Protein AF-A0A9X6JRG4-F1 (afdb_monomer_lite)

Sequence (81 aa):
MKEFKNGDLVFITEGEFKGIRGKVEDSEGPVNLVRLSTTKEVANIPDEHLQKVIFAMKENEYKEYERIIELLNLGIKVMKN

Structure (mmCIF, N/CA/C/O backbone):
data_AF-A0A9X6JRG4-F1
#
_entry.id   AF-A0A9X6JRG4-F1
#
loop_
_atom_site.group_PDB
_atom_site.id
_atom_site.type_symbol
_atom_site.label_atom_id
_atom_site.label_alt_id
_atom_site.label_comp_id
_atom_site.label_asym_id
_atom_site.label_entity_id
_atom_site.label_seq_id
_atom_site.pdbx_PDB_ins_code
_atom_site.Cartn_x
_atom_site.Cartn_y
_atom_site.Cartn_z
_atom_site.occupancy
_atom_site.B_iso_or_equiv
_atom_site.auth_seq_id
_atom_site.auth_comp_id
_atom_site.auth_asym_id
_atom_site.auth_atom_id
_atom_site.pdbx_PDB_model_num
ATOM 1 N N . MET A 1 1 ? 7.894 15.244 -3.354 1.00 52.56 1 MET A N 1
ATOM 2 C CA . MET A 1 1 ? 7.657 13.838 -3.745 1.00 52.56 1 MET A CA 1
ATOM 3 C C . MET A 1 1 ? 6.583 13.273 -2.833 1.00 52.56 1 MET A C 1
ATOM 5 O O . MET A 1 1 ? 6.488 13.733 -1.698 1.00 52.56 1 MET A O 1
ATOM 9 N N . LYS A 1 2 ? 5.727 12.368 -3.320 1.00 63.69 2 LYS A N 1
ATOM 10 C CA . LYS A 1 2 ? 4.844 11.610 -2.424 1.00 63.69 2 LYS A CA 1
ATOM 11 C C . LYS A 1 2 ? 5.733 10.590 -1.719 1.00 63.69 2 LYS A C 1
ATOM 13 O O . LYS A 1 2 ? 6.242 9.699 -2.374 1.00 63.69 2 LYS A O 1
ATOM 18 N N . GLU A 1 3 ? 5.952 10.747 -0.422 1.00 79.19 3 GLU A N 1
ATOM 19 C CA . GLU A 1 3 ? 6.750 9.777 0.329 1.00 79.19 3 GLU A CA 1
ATOM 20 C C . GLU A 1 3 ? 5.890 8.554 0.654 1.00 79.19 3 GLU A C 1
ATOM 22 O O . GLU A 1 3 ? 5.012 8.604 1.524 1.00 79.19 3 GLU A O 1
ATOM 27 N N . PHE A 1 4 ? 6.124 7.466 -0.074 1.00 89.81 4 PHE A N 1
ATOM 28 C CA . PHE A 1 4 ? 5.620 6.146 0.276 1.00 89.81 4 PHE A CA 1
ATOM 29 C C . PHE A 1 4 ? 6.553 5.506 1.300 1.00 89.81 4 PHE A C 1
ATOM 31 O O . PHE A 1 4 ? 7.770 5.658 1.240 1.00 89.81 4 PHE A O 1
ATOM 38 N N . LYS A 1 5 ? 5.978 4.797 2.269 1.00 89.31 5 LYS A N 1
ATOM 39 C CA . LYS A 1 5 ? 6.737 4.100 3.312 1.00 89.31 5 LYS A CA 1
ATOM 40 C C . LYS A 1 5 ? 6.516 2.603 3.207 1.00 89.31 5 LYS A C 1
ATOM 42 O O . LYS A 1 5 ? 5.436 2.165 2.812 1.00 89.31 5 LYS A O 1
ATOM 47 N N . ASN A 1 6 ? 7.508 1.822 3.634 1.00 90.81 6 ASN A N 1
ATOM 48 C CA . ASN A 1 6 ? 7.328 0.387 3.827 1.00 90.81 6 ASN A CA 1
ATOM 49 C C . ASN A 1 6 ? 6.069 0.142 4.675 1.00 90.81 6 ASN A C 1
ATOM 51 O O . ASN A 1 6 ? 5.867 0.758 5.726 1.00 90.81 6 ASN A O 1
ATOM 55 N N . GLY A 1 7 ? 5.194 -0.721 4.178 1.00 89.94 7 GLY A N 1
ATOM 56 C CA . GLY A 1 7 ? 3.915 -1.011 4.797 1.00 89.94 7 GLY A CA 1
ATOM 57 C C . GLY A 1 7 ? 2.723 -0.374 4.099 1.00 89.94 7 GLY A C 1
ATOM 58 O O . GLY A 1 7 ? 1.623 -0.917 4.211 1.00 89.94 7 GLY A O 1
ATOM 59 N N . ASP A 1 8 ? 2.930 0.719 3.362 1.00 91.44 8 ASP A N 1
ATOM 60 C CA . ASP A 1 8 ? 1.842 1.465 2.741 1.00 91.44 8 ASP A CA 1
ATOM 61 C C . ASP A 1 8 ? 1.078 0.602 1.736 1.00 91.44 8 ASP A C 1
ATOM 63 O O . ASP A 1 8 ? 1.649 -0.037 0.848 1.00 91.44 8 ASP A O 1
ATOM 67 N N . LEU A 1 9 ? -0.249 0.620 1.857 1.00 93.69 9 LEU A N 1
ATOM 68 C CA . LEU A 1 9 ? -1.136 0.041 0.861 1.00 93.69 9 LEU A CA 1
ATOM 69 C C . LEU A 1 9 ? -1.316 1.027 -0.287 1.00 93.69 9 LEU A C 1
ATOM 71 O O . LEU A 1 9 ? -1.643 2.200 -0.080 1.00 93.69 9 LEU A O 1
ATOM 75 N N . VAL A 1 10 ? -1.130 0.537 -1.506 1.00 94.94 10 VAL A N 1
ATOM 76 C CA . VAL A 1 10 ? -1.165 1.350 -2.720 1.00 94.94 10 VAL A CA 1
ATOM 77 C C . VAL A 1 10 ? -2.039 0.711 -3.789 1.00 94.94 10 VAL A C 1
ATOM 79 O O . VAL A 1 10 ? -2.233 -0.506 -3.844 1.00 94.94 10 VAL A O 1
ATOM 82 N N . PHE A 1 11 ? -2.578 1.564 -4.646 1.00 96.25 11 PHE A N 1
ATOM 83 C CA . PHE A 1 11 ? -3.25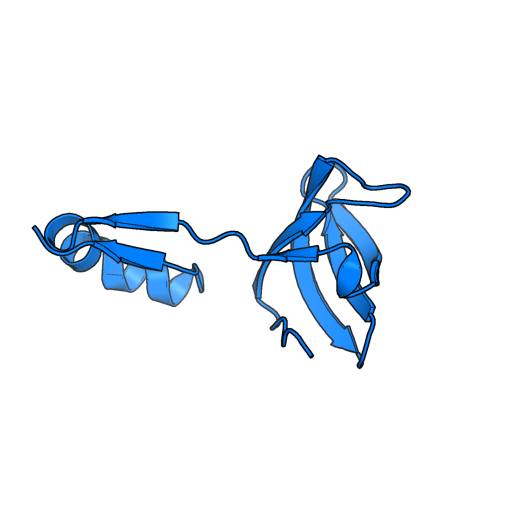5 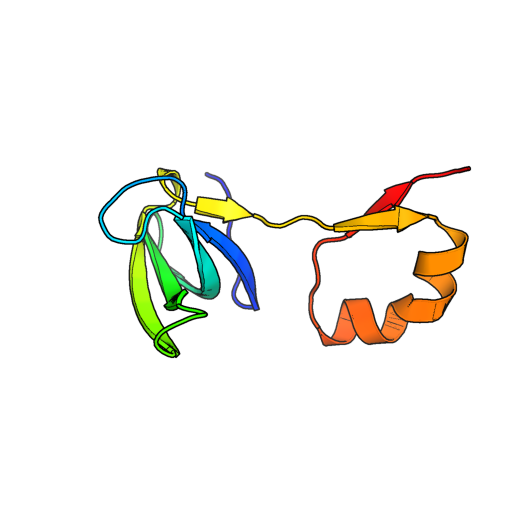1.206 -5.877 1.00 96.25 11 PHE A CA 1
ATOM 84 C C . PHE A 1 11 ? -2.422 1.709 -7.053 1.00 96.25 11 PHE A C 1
ATOM 86 O O . PHE A 1 11 ? -2.011 2.870 -7.060 1.00 96.25 11 PHE A O 1
ATOM 93 N N . ILE A 1 12 ? -2.172 0.832 -8.022 1.00 97.19 12 ILE A N 1
ATOM 94 C CA . ILE A 1 12 ? -1.385 1.152 -9.210 1.00 97.19 12 ILE A CA 1
ATOM 95 C C . ILE A 1 12 ? -2.329 1.743 -10.259 1.00 97.19 12 ILE A C 1
ATOM 97 O O . ILE A 1 12 ? -3.263 1.080 -10.716 1.00 97.19 12 ILE A O 1
ATOM 101 N N . THR A 1 13 ? -2.118 3.001 -10.630 1.00 97.56 13 THR A N 1
ATOM 102 C CA . THR A 1 13 ? -3.016 3.760 -11.511 1.00 97.56 13 THR A CA 1
ATOM 103 C C . THR A 1 13 ? -2.623 3.682 -12.984 1.00 97.56 13 THR A C 1
ATOM 105 O O . THR A 1 13 ? -3.480 3.879 -13.850 1.00 97.56 13 THR A O 1
ATOM 108 N N . GLU A 1 14 ? -1.360 3.365 -13.282 1.00 96.94 14 GLU A N 1
ATOM 109 C CA . GLU A 1 14 ? -0.772 3.398 -14.627 1.00 96.94 14 GLU A CA 1
ATOM 110 C C . GLU A 1 14 ? 0.283 2.293 -14.839 1.00 96.94 14 GLU A C 1
ATOM 112 O O . GLU A 1 14 ? 0.709 1.633 -13.892 1.00 96.94 14 GLU A O 1
ATOM 117 N N . GLY A 1 15 ? 0.681 2.068 -16.097 1.00 95.62 15 GLY A N 1
ATOM 118 C CA . GLY A 1 15 ? 1.669 1.052 -16.481 1.00 95.62 15 GLY A CA 1
ATOM 119 C C . GLY A 1 15 ? 1.131 -0.384 -16.570 1.00 95.62 15 GLY A C 1
ATOM 120 O O . GLY A 1 15 ? -0.077 -0.615 -16.623 1.00 95.62 15 GLY A O 1
ATOM 121 N N . GLU A 1 16 ? 2.052 -1.352 -16.604 1.00 96.31 16 GLU A N 1
ATOM 122 C CA . GLU A 1 16 ? 1.769 -2.788 -16.792 1.00 96.31 16 GLU A CA 1
ATOM 123 C C . GLU A 1 16 ? 0.851 -3.365 -15.706 1.00 96.31 16 GLU A C 1
ATOM 125 O O . GLU A 1 16 ? -0.066 -4.130 -15.994 1.00 96.31 16 GLU A O 1
ATOM 130 N N . PHE A 1 17 ? 1.046 -2.940 -14.458 1.00 96.94 17 PHE A N 1
ATOM 131 C CA . PHE A 1 17 ? 0.293 -3.432 -13.303 1.00 96.94 17 PHE A CA 1
ATOM 132 C C . PHE A 1 17 ? -0.917 -2.554 -12.951 1.00 96.94 17 PHE A C 1
ATOM 134 O O . PHE A 1 17 ? -1.438 -2.623 -11.834 1.00 96.94 17 PHE A O 1
ATOM 141 N N . LYS A 1 18 ? -1.376 -1.709 -13.884 1.00 97.50 18 LYS A N 1
ATOM 142 C CA . LYS A 1 18 ? -2.529 -0.825 -13.684 1.00 97.50 18 LYS A CA 1
ATOM 143 C C . LYS A 1 18 ? -3.754 -1.596 -13.183 1.00 97.50 18 LYS A C 1
ATOM 145 O O . LYS A 1 18 ? -4.144 -2.620 -13.735 1.00 97.50 18 LYS A O 1
ATOM 150 N N . GLY A 1 19 ?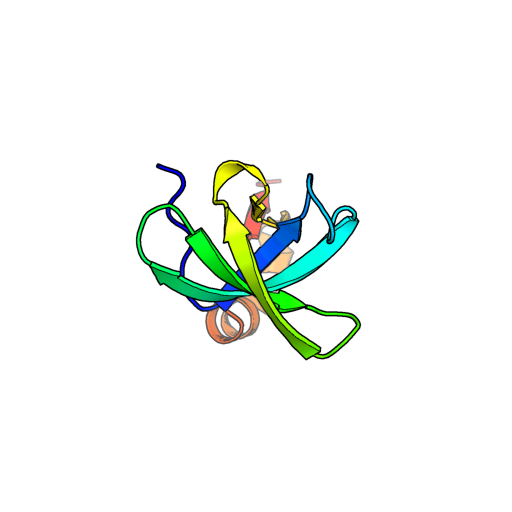 -4.404 -1.052 -12.158 1.00 96.25 19 GLY A N 1
ATOM 151 C CA . GLY A 1 19 ? -5.595 -1.629 -11.534 1.00 96.25 19 GLY A CA 1
ATOM 152 C C . GLY A 1 19 ? -5.299 -2.621 -10.408 1.00 96.25 19 GLY A C 1
ATOM 153 O O . GLY A 1 19 ? -6.222 -3.040 -9.705 1.00 96.25 19 GLY A O 1
ATOM 154 N N . ILE A 1 20 ? -4.033 -2.986 -10.198 1.00 96.75 20 ILE A N 1
ATOM 155 C CA . ILE A 1 20 ? -3.627 -3.918 -9.147 1.00 96.75 20 ILE A CA 1
ATOM 156 C C . ILE A 1 20 ? -3.345 -3.148 -7.852 1.00 96.75 20 ILE A C 1
ATOM 158 O O . ILE A 1 20 ? -2.813 -2.038 -7.844 1.00 96.75 20 ILE A O 1
ATOM 162 N N . ARG A 1 21 ? -3.724 -3.750 -6.721 1.00 95.69 21 ARG A N 1
ATOM 163 C CA . ARG A 1 21 ? -3.359 -3.274 -5.379 1.00 95.69 21 ARG A CA 1
ATOM 164 C C . ARG A 1 21 ? -2.063 -3.925 -4.934 1.00 95.69 21 ARG A C 1
ATOM 166 O O . ARG A 1 21 ? -1.823 -5.090 -5.257 1.00 95.69 21 ARG A O 1
ATOM 173 N N . GLY A 1 22 ? -1.294 -3.232 -4.114 1.00 95.81 22 GLY A N 1
ATOM 174 C CA . GLY A 1 22 ? -0.074 -3.779 -3.547 1.00 95.81 22 GLY A CA 1
ATOM 175 C C . GLY A 1 22 ? 0.276 -3.176 -2.200 1.00 95.81 22 GLY A C 1
ATOM 176 O O . GLY A 1 22 ? -0.422 -2.298 -1.687 1.00 95.81 22 GLY A O 1
ATOM 177 N N . LYS A 1 23 ? 1.361 -3.689 -1.633 1.00 95.25 23 LYS A N 1
ATOM 178 C CA . LYS A 1 23 ? 1.974 -3.184 -0.409 1.00 95.25 23 LYS A CA 1
ATOM 179 C C . LYS A 1 23 ? 3.408 -2.781 -0.722 1.00 95.25 23 LYS A C 1
ATOM 181 O O . LYS A 1 23 ? 4.133 -3.572 -1.322 1.00 95.25 23 LYS A O 1
ATOM 186 N N . VAL A 1 24 ? 3.796 -1.575 -0.334 1.00 94.75 24 VAL A N 1
ATOM 187 C CA . VAL A 1 24 ? 5.174 -1.096 -0.476 1.00 94.75 24 VAL A CA 1
ATOM 188 C C . VAL A 1 24 ? 6.064 -1.890 0.477 1.00 94.75 24 VAL A C 1
ATOM 190 O O . VAL A 1 24 ? 5.771 -1.970 1.671 1.00 94.75 24 VAL A O 1
ATOM 193 N N . GLU A 1 25 ? 7.119 -2.497 -0.053 1.00 94.69 25 GLU A N 1
ATOM 194 C CA . GLU A 1 25 ? 8.158 -3.189 0.717 1.00 94.69 25 GLU A CA 1
ATOM 195 C C . GLU A 1 25 ? 9.367 -2.292 0.941 1.00 94.69 25 GLU A C 1
ATOM 197 O O . GLU A 1 25 ? 9.951 -2.317 2.020 1.00 94.69 25 GLU A O 1
ATOM 202 N N . ASP A 1 26 ? 9.699 -1.472 -0.052 1.00 93.06 26 ASP A N 1
ATOM 203 C CA . ASP A 1 26 ? 10.772 -0.494 0.044 1.00 93.06 26 ASP A CA 1
ATOM 204 C C . ASP A 1 26 ? 10.517 0.698 -0.881 1.00 93.06 26 ASP A C 1
ATOM 206 O O . ASP A 1 26 ? 9.743 0.603 -1.842 1.00 93.06 26 ASP A O 1
ATOM 210 N N . SER A 1 27 ? 11.174 1.814 -0.584 1.00 87.56 27 SER A N 1
ATOM 211 C CA . SER A 1 27 ? 11.114 3.043 -1.368 1.00 87.56 27 SER A CA 1
ATOM 212 C C . SER A 1 27 ? 12.530 3.546 -1.629 1.00 87.56 27 SER A C 1
ATOM 214 O O . SER A 1 27 ? 13.233 3.973 -0.713 1.00 87.56 27 SER A O 1
ATOM 216 N N . GLU A 1 28 ? 12.945 3.501 -2.894 1.00 81.00 28 GLU A N 1
ATOM 217 C CA . GLU A 1 28 ? 14.276 3.903 -3.344 1.00 81.00 28 GLU A CA 1
ATOM 218 C C . GLU A 1 28 ? 14.158 5.115 -4.280 1.00 81.00 28 GLU A C 1
ATOM 220 O O . GLU A 1 28 ? 14.212 5.017 -5.508 1.00 81.00 28 GLU A O 1
ATOM 225 N N . GLY A 1 29 ? 13.973 6.301 -3.698 1.00 84.62 29 GLY A N 1
ATOM 226 C CA . GLY A 1 29 ? 13.861 7.538 -4.469 1.00 84.62 29 GLY A CA 1
ATOM 227 C C . GLY A 1 29 ? 12.544 7.607 -5.258 1.00 84.62 29 GLY A C 1
ATOM 228 O O . GLY A 1 29 ? 11.499 7.634 -4.621 1.00 84.62 29 GLY A O 1
ATOM 229 N N . PRO A 1 30 ? 12.557 7.712 -6.606 1.00 89.56 30 PRO A N 1
ATOM 230 C CA . PRO A 1 30 ? 11.341 7.878 -7.416 1.00 89.56 30 PRO A CA 1
ATOM 231 C C . PRO A 1 30 ? 10.625 6.560 -7.772 1.00 89.56 30 PRO A C 1
ATOM 233 O O . PRO A 1 30 ? 9.677 6.569 -8.565 1.00 89.56 30 PRO A O 1
ATOM 236 N N . VAL A 1 31 ? 11.109 5.423 -7.266 1.00 92.31 31 VAL A N 1
ATOM 237 C CA . VAL A 1 31 ? 10.576 4.085 -7.546 1.00 92.31 31 VAL A CA 1
ATOM 238 C C . VAL A 1 31 ? 10.361 3.345 -6.228 1.00 92.31 31 VAL A C 1
ATOM 240 O O . VAL A 1 31 ? 11.166 3.440 -5.304 1.00 92.31 31 VAL A O 1
ATOM 243 N N . ASN A 1 32 ? 9.279 2.571 -6.154 1.00 95.25 32 ASN A N 1
ATOM 244 C CA . ASN A 1 32 ? 8.963 1.733 -5.002 1.00 95.25 32 ASN A CA 1
ATOM 245 C C . ASN A 1 32 ? 8.955 0.261 -5.389 1.00 95.25 32 ASN A C 1
ATOM 247 O O . ASN A 1 32 ? 8.418 -0.116 -6.435 1.00 95.25 32 ASN A O 1
ATOM 251 N N . LEU A 1 33 ? 9.457 -0.574 -4.484 1.00 96.50 33 LEU A N 1
ATOM 252 C CA . LEU A 1 33 ? 9.266 -2.016 -4.529 1.00 96.50 33 LEU A CA 1
ATOM 253 C C . LEU A 1 33 ? 7.889 -2.336 -3.956 1.00 96.50 33 LEU A C 1
ATOM 255 O O . LEU A 1 33 ? 7.630 -2.137 -2.769 1.00 96.50 33 LEU A O 1
ATOM 259 N N . VAL A 1 34 ? 6.984 -2.822 -4.802 1.00 96.69 34 VAL A N 1
ATOM 260 C CA . VAL A 1 34 ? 5.592 -3.096 -4.438 1.00 96.69 34 VAL A CA 1
ATOM 261 C C . VAL A 1 34 ? 5.305 -4.582 -4.575 1.00 96.69 34 VAL A C 1
ATOM 263 O O . VAL A 1 34 ? 5.361 -5.138 -5.672 1.00 96.69 34 VAL A O 1
ATOM 266 N N . ARG A 1 35 ? 4.914 -5.224 -3.470 1.00 97.69 35 ARG A N 1
ATOM 267 C CA . ARG A 1 35 ? 4.372 -6.582 -3.494 1.00 97.69 35 ARG A CA 1
ATOM 268 C C . ARG A 1 35 ? 2.943 -6.560 -4.023 1.00 97.69 35 ARG A C 1
ATOM 270 O O . ARG A 1 35 ? 2.037 -6.029 -3.370 1.00 97.69 35 ARG A O 1
ATOM 277 N N . LEU A 1 36 ? 2.728 -7.169 -5.182 1.00 97.50 36 LEU A N 1
ATOM 278 C CA . LEU A 1 36 ? 1.430 -7.247 -5.843 1.00 97.50 36 LEU A CA 1
ATOM 279 C C . LEU A 1 36 ? 0.477 -8.163 -5.065 1.00 97.50 36 LEU A C 1
ATOM 281 O O . LEU A 1 36 ? 0.818 -9.277 -4.665 1.00 97.50 36 LEU A O 1
ATOM 285 N N . SER A 1 37 ? -0.756 -7.706 -4.848 1.00 94.88 37 SER A N 1
ATOM 286 C CA . SER A 1 37 ? -1.752 -8.453 -4.064 1.00 94.88 37 SER A CA 1
ATOM 287 C C . SER A 1 37 ? -2.189 -9.765 -4.722 1.00 94.88 37 SER A C 1
ATOM 289 O O . SER A 1 37 ? -2.502 -10.715 -3.997 1.00 94.88 37 SER A O 1
ATOM 291 N N . THR A 1 38 ? -2.184 -9.813 -6.056 1.00 93.38 38 THR A N 1
ATOM 292 C CA . THR A 1 38 ? -2.659 -10.926 -6.890 1.00 93.38 38 THR A CA 1
ATOM 293 C C . THR A 1 38 ? -1.615 -12.031 -7.023 1.00 93.38 38 THR A C 1
ATOM 295 O O . THR A 1 38 ? -1.925 -13.181 -6.731 1.00 93.38 38 THR A O 1
ATOM 298 N N . THR A 1 39 ? -0.381 -11.693 -7.410 1.00 94.44 39 THR A N 1
ATOM 299 C CA . THR A 1 39 ? 0.686 -12.676 -7.685 1.00 94.44 39 THR A CA 1
ATOM 300 C C . THR A 1 39 ? 1.642 -12.890 -6.514 1.00 94.44 39 THR A C 1
ATOM 302 O O . THR A 1 39 ? 2.344 -13.893 -6.479 1.00 94.44 39 THR A O 1
ATOM 305 N N . LYS A 1 40 ? 1.660 -11.978 -5.531 1.00 93.75 40 LYS A N 1
ATOM 306 C CA . LYS A 1 40 ? 2.642 -11.913 -4.427 1.00 93.75 40 LYS A CA 1
ATOM 307 C C . LYS A 1 40 ? 4.079 -11.620 -4.859 1.00 93.75 40 LYS A C 1
ATOM 309 O O . LYS A 1 40 ? 4.951 -11.566 -3.990 1.00 93.75 40 LYS A O 1
ATOM 314 N N . GLU A 1 41 ? 4.313 -11.385 -6.144 1.00 96.69 41 GLU A N 1
ATOM 315 C CA . GLU A 1 41 ? 5.595 -10.936 -6.682 1.00 96.69 41 GLU A CA 1
ATOM 316 C C . GLU A 1 41 ? 5.866 -9.480 -6.300 1.00 96.69 41 GLU A C 1
ATOM 318 O O . GLU A 1 41 ? 4.943 -8.727 -5.978 1.00 96.69 41 GLU A O 1
ATOM 323 N N . VAL A 1 42 ? 7.140 -9.094 -6.328 1.00 97.06 42 VAL A N 1
ATOM 324 C CA . VAL A 1 42 ? 7.589 -7.726 -6.059 1.00 97.06 42 VAL A CA 1
ATOM 325 C C . VAL A 1 42 ? 7.944 -7.069 -7.386 1.00 97.06 42 VAL A C 1
ATOM 327 O O . VAL A 1 42 ? 8.736 -7.614 -8.151 1.00 97.06 42 VAL A O 1
ATOM 330 N N . ALA A 1 43 ? 7.358 -5.905 -7.648 1.00 96.75 43 ALA A N 1
ATOM 331 C CA . ALA A 1 43 ? 7.582 -5.130 -8.861 1.00 96.75 43 ALA A CA 1
ATOM 332 C C . ALA A 1 43 ? 8.114 -3.731 -8.530 1.00 96.75 43 ALA A C 1
ATOM 334 O O . ALA A 1 43 ? 7.738 -3.139 -7.520 1.00 96.75 43 ALA A O 1
ATOM 335 N N . ASN A 1 44 ? 8.956 -3.196 -9.413 1.00 96.62 44 ASN A N 1
ATOM 336 C CA . ASN A 1 44 ? 9.423 -1.812 -9.365 1.00 96.62 44 ASN A CA 1
ATOM 337 C C . ASN A 1 44 ? 8.378 -0.895 -10.002 1.00 96.62 44 ASN A C 1
ATOM 339 O O . ASN A 1 44 ? 8.151 -0.978 -11.210 1.00 96.62 44 ASN A O 1
ATOM 343 N N . ILE A 1 45 ? 7.750 -0.026 -9.210 1.00 96.44 45 ILE A N 1
ATOM 344 C CA . ILE A 1 45 ? 6.683 0.868 -9.673 1.00 96.44 45 ILE A CA 1
ATOM 345 C C . ILE A 1 45 ? 7.080 2.333 -9.436 1.00 96.44 45 ILE A C 1
ATOM 347 O O . ILE A 1 45 ? 7.372 2.694 -8.293 1.00 96.44 45 ILE A O 1
ATOM 351 N N . PRO A 1 46 ? 7.065 3.193 -10.473 1.00 95.25 46 PRO A N 1
ATOM 352 C CA . PRO A 1 46 ? 7.285 4.629 -10.315 1.00 95.25 46 PRO A CA 1
ATOM 353 C C . PRO A 1 46 ? 6.286 5.274 -9.348 1.00 95.25 46 PRO A C 1
ATOM 355 O O . PRO A 1 46 ? 5.095 4.953 -9.385 1.00 95.25 46 PRO A O 1
ATOM 358 N N . ASP A 1 47 ? 6.748 6.232 -8.540 1.00 93.94 47 ASP A N 1
ATOM 359 C CA . ASP A 1 47 ? 5.921 6.997 -7.587 1.00 93.94 47 ASP A CA 1
ATOM 360 C C . ASP A 1 47 ? 4.643 7.564 -8.221 1.00 93.94 47 ASP A C 1
ATOM 362 O O . ASP A 1 47 ? 3.570 7.5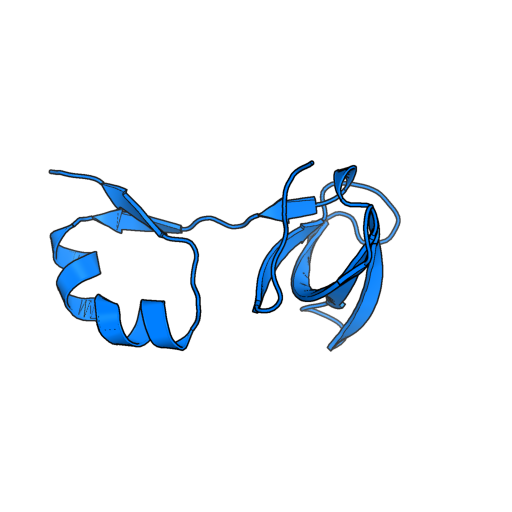80 -7.613 1.00 93.94 47 ASP A O 1
ATOM 366 N N . GLU A 1 48 ? 4.763 8.063 -9.450 1.00 94.44 48 GLU A N 1
ATOM 367 C CA . GLU A 1 48 ? 3.681 8.704 -10.198 1.00 94.44 48 GLU A CA 1
ATOM 368 C C . GLU A 1 48 ? 2.560 7.736 -10.593 1.00 94.44 48 GLU A C 1
ATOM 370 O O . GLU A 1 48 ? 1.409 8.152 -10.716 1.00 94.44 48 GLU A O 1
ATOM 375 N N . HIS A 1 49 ? 2.862 6.440 -10.687 1.00 96.38 49 HIS A N 1
ATOM 376 C CA . HIS A 1 49 ? 1.874 5.395 -10.951 1.00 96.38 49 HIS A CA 1
ATOM 377 C C . HIS A 1 49 ? 1.191 4.895 -9.672 1.00 96.38 49 HIS A C 1
ATOM 379 O O . HIS A 1 49 ? 0.358 3.988 -9.741 1.00 96.38 49 HIS A O 1
ATOM 385 N N . LEU A 1 50 ? 1.550 5.428 -8.500 1.00 95.19 50 LEU A N 1
ATOM 386 C CA . LEU A 1 50 ? 1.028 4.975 -7.219 1.00 95.19 50 LEU A CA 1
ATOM 387 C C . LEU A 1 50 ? 0.068 5.986 -6.594 1.00 95.19 50 LEU A C 1
ATOM 389 O O . LEU A 1 50 ? 0.305 7.196 -6.478 1.00 95.19 50 LEU A O 1
ATOM 393 N N . GLN A 1 51 ? -1.024 5.441 -6.074 1.00 94.62 51 GLN A N 1
ATOM 394 C CA . GLN A 1 51 ? -1.944 6.146 -5.203 1.00 94.62 51 GLN A CA 1
ATOM 395 C C . GLN A 1 51 ? -2.054 5.413 -3.869 1.00 94.62 51 GLN A C 1
ATOM 397 O O . GLN A 1 51 ? -2.423 4.242 -3.818 1.00 94.62 51 GLN A O 1
ATOM 402 N N . LYS A 1 52 ? -1.764 6.116 -2.770 1.00 91.88 52 LYS A N 1
ATOM 403 C CA . LYS A 1 52 ? -1.930 5.573 -1.420 1.00 91.88 52 LYS A CA 1
ATOM 404 C C . LYS A 1 52 ? -3.405 5.287 -1.145 1.00 91.88 52 LYS A C 1
ATOM 406 O O . LYS A 1 52 ? -4.265 6.137 -1.387 1.00 91.88 52 LYS A O 1
ATOM 411 N N . VAL A 1 53 ? -3.688 4.099 -0.624 1.00 89.50 53 VAL A N 1
ATOM 412 C CA . VAL A 1 53 ? -5.024 3.718 -0.167 1.00 89.50 53 VAL A CA 1
ATOM 413 C C . VAL A 1 53 ? -5.212 4.279 1.235 1.00 89.50 53 VAL A C 1
ATOM 415 O O . VAL A 1 53 ? -4.476 3.936 2.157 1.00 89.50 53 VAL A O 1
ATOM 418 N N . ILE A 1 54 ? -6.198 5.160 1.382 1.00 87.81 54 ILE A N 1
ATOM 419 C CA . ILE A 1 54 ? -6.594 5.737 2.665 1.00 87.81 54 ILE A CA 1
ATOM 420 C C . ILE A 1 54 ? -8.026 5.294 2.931 1.00 87.81 54 ILE A C 1
ATOM 422 O O . ILE A 1 54 ? -8.928 5.597 2.148 1.00 87.81 54 ILE A O 1
ATOM 426 N N . PHE A 1 55 ? -8.238 4.576 4.028 1.00 87.56 55 PHE A N 1
ATOM 427 C CA . PHE A 1 55 ? -9.577 4.225 4.482 1.00 87.56 55 PHE A CA 1
ATOM 428 C C . PHE A 1 55 ? -10.190 5.419 5.207 1.00 87.56 55 PHE A C 1
ATOM 430 O O . PHE A 1 55 ? -9.485 6.198 5.841 1.00 87.56 55 PHE A O 1
ATOM 437 N N . ALA A 1 56 ? -11.505 5.570 5.128 1.00 90.56 56 ALA A N 1
ATOM 438 C CA . ALA A 1 56 ? -12.231 6.564 5.903 1.00 90.56 56 ALA A CA 1
ATOM 439 C C . ALA A 1 56 ? -13.098 5.847 6.930 1.00 90.56 56 ALA A C 1
ATOM 441 O O . ALA A 1 56 ? -13.746 4.855 6.599 1.00 90.56 56 ALA A O 1
ATOM 442 N N . MET A 1 57 ? -13.095 6.345 8.161 1.00 92.12 57 MET A N 1
ATOM 443 C CA . MET A 1 57 ? -13.819 5.716 9.260 1.00 92.12 57 MET A CA 1
ATOM 444 C C . MET A 1 57 ? -14.292 6.772 10.258 1.00 92.12 57 MET A C 1
ATOM 446 O O . MET A 1 57 ? -13.650 7.820 10.396 1.00 92.12 57 MET A O 1
ATOM 450 N N . LYS A 1 58 ? -15.421 6.534 10.933 1.00 94.06 58 LYS A N 1
ATOM 451 C CA . LYS A 1 58 ? -15.915 7.460 11.961 1.00 94.06 58 LYS A CA 1
ATOM 452 C C . LYS A 1 58 ? -15.030 7.413 13.206 1.00 94.06 58 LYS A C 1
ATOM 454 O O . LYS A 1 58 ? -14.377 6.411 13.483 1.00 94.06 58 LYS A O 1
ATOM 459 N N . GLU A 1 59 ? -15.015 8.494 13.982 1.00 93.75 59 GLU A N 1
ATOM 460 C CA . GLU A 1 59 ? -14.176 8.595 15.187 1.00 93.75 59 GLU A CA 1
ATOM 461 C C . GLU A 1 59 ? -14.470 7.511 16.236 1.00 93.75 59 GLU A C 1
ATOM 463 O O . GLU A 1 59 ? -13.550 6.983 16.860 1.00 93.75 59 GLU A O 1
ATOM 468 N N . ASN A 1 60 ? -15.742 7.160 16.429 1.00 92.94 60 ASN A N 1
ATOM 469 C CA . ASN A 1 60 ? -16.135 6.115 17.374 1.00 92.94 60 ASN A CA 1
ATOM 470 C C . ASN A 1 60 ? -15.634 4.727 16.941 1.00 92.94 60 ASN A C 1
ATOM 472 O O . ASN A 1 60 ? -15.125 3.989 17.776 1.00 92.94 60 ASN A O 1
ATOM 476 N N . GLU A 1 61 ? -15.720 4.412 15.648 1.00 91.81 61 GLU A N 1
ATOM 477 C CA . GLU A 1 61 ? -15.182 3.174 15.070 1.00 91.81 61 GLU A CA 1
ATOM 478 C C . GLU A 1 61 ? -13.644 3.160 15.146 1.00 91.81 61 GLU A C 1
ATOM 480 O O . GLU A 1 61 ? -13.046 2.150 15.504 1.00 91.81 61 GLU A O 1
ATOM 485 N N . TYR A 1 62 ? -12.982 4.299 14.905 1.00 92.38 62 TYR A N 1
ATOM 486 C CA . TYR A 1 62 ? -11.529 4.417 15.068 1.00 92.38 62 TYR A CA 1
ATOM 487 C C . TYR A 1 62 ? -11.061 4.049 16.468 1.00 92.38 62 TYR A C 1
ATOM 489 O O . TYR A 1 62 ? -10.143 3.247 16.605 1.00 92.38 62 TYR A O 1
ATOM 497 N N . LYS A 1 63 ? -11.717 4.574 17.502 1.00 93.06 63 LYS A N 1
ATOM 498 C CA . LYS A 1 63 ? -11.364 4.281 18.898 1.00 93.06 63 LYS A CA 1
ATOM 499 C C . LYS A 1 63 ? -11.505 2.798 19.254 1.00 93.06 63 LYS A C 1
ATOM 501 O O . LYS A 1 63 ? -10.757 2.308 20.092 1.00 93.06 63 LYS A O 1
ATOM 506 N N . GLU A 1 64 ? -12.434 2.084 18.623 1.00 95.06 64 GLU A N 1
ATOM 50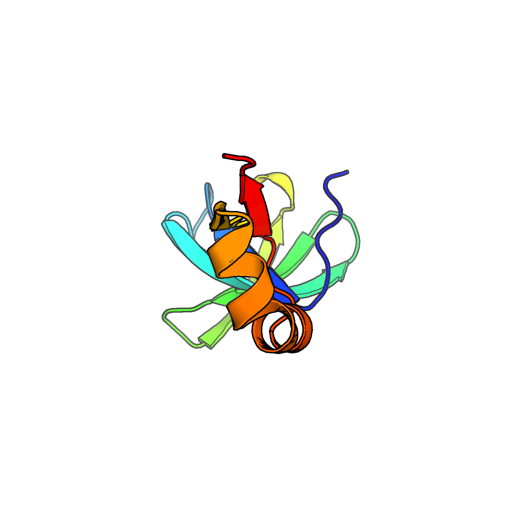7 C CA . GLU A 1 64 ? -12.612 0.641 18.825 1.00 95.06 64 GLU A CA 1
ATOM 508 C C . GLU A 1 64 ? -11.459 -0.174 18.210 1.00 95.06 64 GLU A C 1
ATOM 510 O O . GLU A 1 64 ? -10.991 -1.139 18.816 1.00 95.06 64 GLU A O 1
ATOM 515 N N . TYR A 1 65 ? -10.957 0.241 17.040 1.00 93.75 65 TYR A N 1
ATOM 516 C CA . TYR A 1 65 ? -9.963 -0.507 16.255 1.00 93.75 65 TYR A CA 1
ATOM 517 C C . TYR A 1 65 ? -8.548 0.090 16.258 1.00 93.75 65 TYR A C 1
ATOM 519 O O . TYR A 1 65 ? -7.671 -0.444 15.575 1.00 93.75 65 TYR A O 1
ATOM 527 N N . GLU A 1 66 ? -8.298 1.153 17.026 1.00 92.50 66 GLU A N 1
ATOM 528 C CA . GLU A 1 66 ? -7.052 1.939 17.024 1.00 92.50 66 GLU A CA 1
ATOM 529 C C . GLU A 1 66 ? -5.802 1.052 17.088 1.00 92.50 66 GLU A C 1
ATOM 531 O O . GLU A 1 66 ? -4.943 1.118 16.213 1.00 92.50 66 GLU A O 1
ATOM 536 N N . ARG A 1 67 ? -5.758 0.114 18.043 1.00 92.31 67 ARG A N 1
ATOM 537 C CA . ARG A 1 67 ? -4.614 -0.800 18.212 1.00 92.31 67 ARG A CA 1
ATOM 538 C C . ARG A 1 67 ? -4.344 -1.674 16.987 1.00 92.31 67 ARG A C 1
ATOM 540 O O . ARG A 1 67 ? -3.191 -1.945 16.668 1.00 92.31 67 ARG A O 1
ATOM 547 N N . ILE A 1 68 ? -5.394 -2.157 16.321 1.00 90.62 68 ILE A N 1
ATOM 548 C CA . ILE A 1 68 ? -5.257 -3.005 15.128 1.00 90.62 68 ILE A CA 1
ATOM 549 C C . ILE A 1 68 ? -4.809 -2.155 13.937 1.00 90.62 68 ILE A C 1
ATOM 551 O O . ILE A 1 68 ? -3.971 -2.591 13.151 1.00 90.62 68 ILE A O 1
ATOM 555 N N . ILE A 1 69 ? -5.334 -0.937 13.820 1.00 89.88 69 ILE A N 1
ATOM 556 C CA . ILE A 1 69 ? -4.970 0.020 12.771 1.00 89.88 69 ILE A CA 1
ATOM 557 C C . ILE A 1 69 ? -3.493 0.397 12.857 1.00 89.88 69 ILE A C 1
ATOM 559 O O . ILE A 1 69 ? -2.806 0.364 11.834 1.00 89.88 69 ILE A O 1
ATOM 563 N N . GLU A 1 70 ? -3.006 0.697 14.062 1.00 86.69 70 GLU A N 1
ATOM 564 C CA . GLU A 1 70 ? -1.592 0.978 14.322 1.00 86.69 70 GLU A CA 1
ATOM 565 C C . GLU A 1 70 ? -0.717 -0.238 14.004 1.00 86.69 70 GLU A C 1
ATOM 567 O O . GLU A 1 70 ? 0.259 -0.117 13.265 1.00 86.69 70 GLU A O 1
ATOM 572 N N . LEU A 1 71 ? -1.102 -1.428 14.485 1.00 86.69 71 LEU A N 1
ATOM 573 C CA . LEU A 1 71 ? -0.366 -2.672 14.239 1.00 86.69 71 LEU A CA 1
ATOM 574 C C . LEU A 1 71 ? -0.260 -3.010 12.744 1.00 86.69 71 LEU A C 1
ATOM 576 O O . LEU A 1 71 ? 0.752 -3.548 12.297 1.00 86.69 71 LEU A O 1
ATOM 580 N N . LEU A 1 72 ? -1.295 -2.697 11.965 1.00 83.62 72 LEU A N 1
ATOM 581 C CA . LEU A 1 72 ? -1.340 -2.946 10.524 1.00 83.62 72 LEU A CA 1
ATOM 582 C C . LEU A 1 72 ? -0.822 -1.769 9.679 1.00 83.62 72 LEU A C 1
ATOM 584 O O . LEU A 1 72 ? -0.780 -1.897 8.454 1.00 83.62 72 LEU A O 1
ATOM 588 N N . ASN A 1 73 ? -0.420 -0.656 10.305 1.00 81.25 73 ASN A N 1
ATOM 589 C CA . ASN A 1 73 ? 0.025 0.581 9.653 1.00 81.25 73 ASN A CA 1
ATOM 590 C C . ASN A 1 73 ? -0.951 1.072 8.561 1.00 81.25 73 ASN A C 1
ATOM 592 O O . ASN A 1 73 ? -0.561 1.418 7.443 1.00 81.25 73 ASN A O 1
ATOM 596 N N . LEU A 1 74 ? -2.2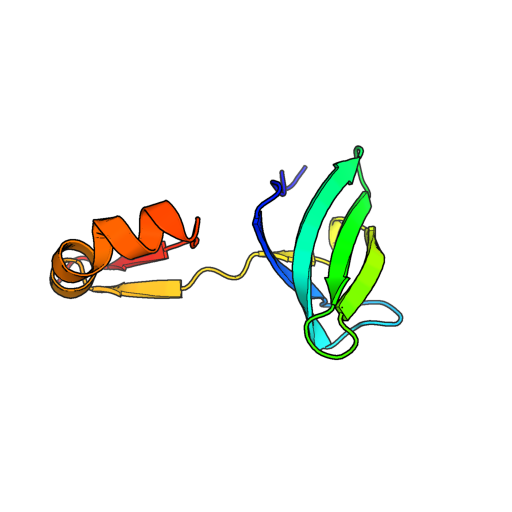53 1.044 8.859 1.00 84.56 74 LEU A N 1
ATOM 597 C CA . LEU A 1 74 ? -3.278 1.445 7.896 1.00 84.56 74 LEU A CA 1
ATOM 598 C C . LEU A 1 74 ? -3.416 2.969 7.863 1.00 84.56 74 LEU A C 1
ATOM 600 O O . LEU A 1 74 ? -3.600 3.619 8.889 1.00 84.56 74 LEU A O 1
ATOM 604 N N . GLY A 1 75 ? -3.404 3.550 6.663 1.00 85.12 75 GLY A N 1
ATOM 605 C CA . GLY A 1 75 ? -3.744 4.959 6.481 1.00 85.12 75 GLY A CA 1
ATOM 606 C C . GLY A 1 75 ? -5.240 5.179 6.695 1.00 85.12 75 GLY A C 1
ATOM 607 O O . GLY A 1 75 ? -6.034 4.796 5.836 1.00 85.12 75 GLY A O 1
ATOM 608 N N . ILE A 1 76 ? -5.627 5.806 7.809 1.00 89.44 76 ILE A N 1
ATOM 609 C CA . ILE A 1 76 ? -7.028 6.114 8.129 1.00 89.44 76 ILE A CA 1
ATOM 610 C C . ILE A 1 76 ? -7.261 7.626 8.158 1.00 89.44 76 ILE A C 1
ATOM 612 O O . ILE A 1 76 ? -6.567 8.370 8.849 1.00 89.44 76 ILE A O 1
ATOM 616 N N . LYS A 1 77 ? -8.292 8.086 7.451 1.00 92.38 77 LYS A N 1
ATOM 617 C CA . LYS A 1 77 ? -8.883 9.414 7.605 1.00 92.38 77 LYS A CA 1
ATOM 618 C C . LYS A 1 77 ? -10.066 9.315 8.564 1.00 92.38 77 LYS A C 1
ATOM 620 O O . LYS A 1 77 ? -11.126 8.807 8.198 1.00 92.38 77 LYS A O 1
ATOM 625 N N . VAL A 1 78 ? -9.887 9.824 9.779 1.00 90.88 78 VAL A N 1
ATOM 626 C CA . VAL A 1 78 ? -10.957 9.864 10.781 1.00 90.88 78 VAL A CA 1
ATOM 627 C C . VAL A 1 78 ? -11.947 10.976 10.444 1.00 90.88 78 VAL A C 1
ATOM 629 O O . VAL A 1 78 ? -11.564 12.131 10.248 1.00 90.88 78 VAL A O 1
ATOM 632 N N . MET A 1 79 ? -13.228 10.628 10.375 1.00 93.06 79 MET A N 1
ATOM 633 C CA . MET A 1 79 ? -14.323 11.571 10.176 1.00 93.06 79 MET A CA 1
ATOM 634 C C . MET A 1 79 ? -14.979 11.869 11.521 1.00 93.06 79 MET A C 1
ATOM 636 O O . MET A 1 79 ? -15.429 10.953 12.213 1.00 93.06 79 MET A O 1
ATOM 640 N N . LYS A 1 80 ? -15.025 13.153 11.887 1.00 85.56 80 LYS A N 1
ATOM 641 C CA . LYS A 1 80 ? -15.809 13.611 13.037 1.00 85.56 80 LYS A CA 1
ATOM 642 C C . LYS A 1 80 ? -17.294 13.498 12.700 1.00 85.56 80 LYS A C 1
ATOM 644 O O . LYS A 1 80 ? -17.671 13.731 11.550 1.00 85.56 80 LYS A O 1
ATOM 649 N N . ASN A 1 81 ? -18.090 13.114 13.694 1.00 65.19 81 ASN A N 1
ATOM 650 C CA . ASN A 1 81 ? -19.546 13.208 13.609 1.00 65.19 81 ASN A CA 1
ATOM 651 C C . ASN A 1 81 ? -19.994 14.666 13.476 1.00 65.19 81 ASN A C 1
ATOM 653 O O . ASN A 1 81 ? -19.302 15.543 14.045 1.00 65.19 81 ASN A O 1
#

InterPro domains:
  IPR008991 Translation protein SH3-like domain superfamily [SSF50104] (3-26)
  IPR014722 Large ribosomal subunit protein uL2, domain 2 [G3DSA:2.30.30.30] (4-53)

pLDDT: mean 91.31, std 7.44, range [52.56, 97.69]

Organism: Bacillus thuringiensis serovar kumamotoensis (NCBI:txid132267)

Secondary structure (DSSP, 8-state):
-----TT-EEEE-SSTTTT-EEEEEEEETTEEEEEETTT--EEEEEGGGEEE--EEEEHHHHHHHHHHHHHTT--EEEEP-

Foldseek 3Di:
DPDDDQLFWKAFCDDPCHRWIWGFRDDDDQWTFTQTPVPRDTDIHGPVRIDTDEAEDEPVVCVVCVVVCVVSVHHYDYDYD

Radius of gyration: 13.8 Å; chains: 1; bounding box: 34×26×36 Å